Protein AF-A0A291QW53-F1 (afdb_monomer_lite)

pLDDT: mean 85.9, std 10.43, range [48.69, 96.25]

Radius of gyration: 16.15 Å; chains: 1; bounding box: 42×22×46 Å

Organism: NCBI:txid2029983

Structure (mmCIF, N/CA/C/O backbone):
data_AF-A0A291QW53-F1
#
_entry.id   AF-A0A291QW53-F1
#
loop_
_atom_site.group_PDB
_atom_site.id
_atom_site.type_symbol
_atom_site.label_atom_id
_atom_site.label_alt_id
_atom_site.label_comp_id
_atom_site.label_asym_id
_atom_site.label_entity_id
_atom_site.label_seq_id
_atom_site.pdbx_PDB_ins_code
_atom_site.Cartn_x
_atom_site.Cartn_y
_atom_site.Cartn_z
_atom_site.occupancy
_atom_site.B_iso_or_equiv
_atom_site.auth_seq_id
_atom_site.auth_comp_id
_atom_site.auth_asym_id
_atom_site.auth_atom_id
_atom_site.pdbx_PDB_model_num
ATOM 1 N N . MET A 1 1 ? 16.753 6.589 -28.900 1.00 61.84 1 MET A N 1
ATOM 2 C CA . MET A 1 1 ? 18.066 6.987 -28.347 1.00 61.84 1 MET A CA 1
ATOM 3 C C . MET A 1 1 ? 17.967 6.946 -26.827 1.00 61.84 1 MET A C 1
ATOM 5 O O . MET A 1 1 ? 17.089 7.602 -26.283 1.00 61.84 1 MET A O 1
ATOM 9 N N . GLN A 1 2 ? 18.762 6.107 -26.163 1.00 71.12 2 GLN A N 1
ATOM 10 C CA . GLN A 1 2 ? 18.707 5.890 -24.711 1.00 71.12 2 GLN A CA 1
ATOM 11 C C . GLN A 1 2 ? 19.537 6.962 -23.989 1.00 71.12 2 GLN A C 1
ATOM 13 O O . GLN A 1 2 ? 20.646 7.270 -24.418 1.00 71.12 2 GLN A O 1
ATOM 18 N N . MET A 1 3 ? 18.979 7.579 -22.944 1.00 82.88 3 MET A N 1
ATOM 19 C CA . MET A 1 3 ? 19.637 8.672 -22.217 1.00 82.88 3 MET A CA 1
ATOM 20 C C . MET A 1 3 ? 20.830 8.134 -21.403 1.00 82.88 3 MET A C 1
ATOM 22 O O . MET A 1 3 ? 20.677 7.086 -20.768 1.00 82.88 3 MET A O 1
ATOM 26 N N . PRO A 1 4 ? 21.988 8.825 -21.371 1.00 78.69 4 PRO A N 1
ATOM 27 C CA . PRO A 1 4 ? 23.122 8.425 -20.537 1.00 78.69 4 PRO A CA 1
ATOM 28 C C . PRO A 1 4 ? 22.697 8.222 -19.075 1.00 78.69 4 PRO A C 1
ATOM 30 O O . PRO A 1 4 ? 21.986 9.052 -18.512 1.00 78.69 4 PRO A O 1
ATOM 33 N N . GLY A 1 5 ? 23.090 7.096 -18.474 1.00 77.56 5 GLY A N 1
ATOM 34 C CA . GLY A 1 5 ? 22.718 6.725 -17.101 1.00 77.56 5 GLY A CA 1
ATOM 35 C C . GLY A 1 5 ? 21.369 6.008 -16.946 1.00 77.56 5 GLY A C 1
ATOM 36 O O . GLY A 1 5 ? 21.071 5.521 -15.860 1.00 77.56 5 GLY A O 1
ATOM 37 N N . ARG A 1 6 ? 20.558 5.877 -18.006 1.00 75.06 6 ARG A N 1
ATOM 38 C CA . ARG A 1 6 ? 19.321 5.078 -17.978 1.00 75.06 6 ARG A CA 1
ATOM 39 C C . ARG A 1 6 ? 19.558 3.713 -18.602 1.00 75.06 6 ARG A C 1
ATOM 41 O O . ARG A 1 6 ? 19.606 3.588 -19.820 1.00 75.06 6 ARG A O 1
ATOM 48 N N . VAL A 1 7 ? 19.672 2.684 -17.770 1.00 74.81 7 VAL A N 1
ATOM 49 C CA . VAL A 1 7 ? 19.722 1.285 -18.212 1.00 74.81 7 VAL A CA 1
ATOM 50 C C . VAL A 1 7 ? 18.292 0.793 -18.446 1.00 74.81 7 VAL A C 1
ATOM 52 O O . VAL A 1 7 ? 17.396 1.092 -17.660 1.00 74.81 7 VAL A O 1
ATOM 55 N N . PHE A 1 8 ? 18.060 0.074 -19.544 1.00 69.81 8 PHE A N 1
ATOM 56 C CA . PHE A 1 8 ? 16.773 -0.566 -19.807 1.00 69.81 8 PHE A CA 1
ATOM 57 C C . PHE A 1 8 ? 16.73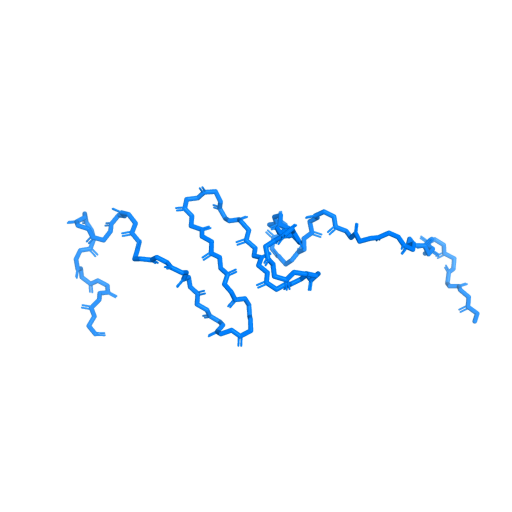1 -1.835 -18.962 1.00 69.81 8 PHE A C 1
ATOM 59 O O . PHE A 1 8 ? 17.534 -2.741 -19.178 1.00 69.81 8 PHE A O 1
ATOM 66 N N . ASN A 1 9 ? 15.841 -1.876 -17.975 1.00 69.06 9 ASN A N 1
ATOM 67 C CA . ASN A 1 9 ? 15.534 -3.103 -17.258 1.00 69.06 9 ASN A CA 1
ATOM 68 C C . ASN A 1 9 ? 14.298 -3.721 -17.919 1.00 69.06 9 ASN A C 1
ATOM 70 O O . ASN A 1 9 ? 13.233 -3.109 -17.917 1.00 69.06 9 ASN A O 1
ATOM 74 N N . GLY A 1 10 ? 14.477 -4.883 -18.549 1.00 65.69 10 GLY A N 1
ATOM 75 C CA . GLY A 1 10 ? 13.399 -5.622 -19.210 1.00 65.69 10 GLY A CA 1
ATOM 76 C C . GLY A 1 10 ? 12.629 -6.565 -18.281 1.00 65.69 10 GLY A C 1
ATOM 77 O O . GLY A 1 10 ? 11.725 -7.246 -18.751 1.00 65.69 10 GLY A O 1
ATOM 78 N N . GLY A 1 11 ? 13.004 -6.647 -17.001 1.00 70.81 11 GLY A N 1
ATOM 79 C CA . GLY A 1 11 ? 12.279 -7.398 -15.980 1.00 70.81 11 GLY A CA 1
ATOM 80 C C . GLY A 1 11 ? 11.321 -6.499 -15.199 1.00 70.81 11 GLY A C 1
ATOM 81 O O . GLY A 1 11 ? 11.568 -5.302 -15.037 1.00 70.81 11 GLY A O 1
ATOM 82 N N . GLY A 1 12 ? 10.231 -7.079 -14.695 1.00 71.75 12 GLY A N 1
ATOM 83 C CA . GLY A 1 12 ? 9.317 -6.384 -13.791 1.00 71.75 12 GLY A CA 1
ATOM 84 C C . GLY A 1 12 ? 10.045 -5.890 -12.536 1.00 71.75 12 GLY A C 1
ATOM 85 O O . GLY A 1 12 ? 10.858 -6.603 -11.944 1.00 71.75 12 GLY A O 1
ATOM 86 N N . PHE A 1 13 ? 9.773 -4.652 -12.120 1.00 80.50 13 PHE A N 1
ATOM 87 C CA . PHE A 1 13 ? 10.324 -4.111 -10.879 1.00 80.50 13 PHE A CA 1
ATOM 88 C C . PHE A 1 13 ? 9.568 -4.690 -9.680 1.00 80.50 13 PHE A C 1
ATOM 90 O O . PHE A 1 13 ? 8.338 -4.620 -9.620 1.00 80.50 13 PHE A O 1
ATOM 97 N N . ARG A 1 14 ? 10.315 -5.217 -8.700 1.00 86.06 14 ARG A N 1
ATOM 98 C CA . ARG A 1 14 ? 9.743 -5.726 -7.445 1.00 86.06 14 ARG A CA 1
ATOM 99 C C . ARG A 1 14 ? 9.020 -4.635 -6.659 1.00 86.06 14 ARG A C 1
ATOM 101 O O . ARG A 1 14 ? 7.968 -4.894 -6.102 1.00 86.06 14 ARG A O 1
ATOM 108 N N . TYR A 1 15 ? 9.566 -3.422 -6.635 1.00 90.38 15 TYR A N 1
ATOM 109 C CA . TYR A 1 15 ? 8.985 -2.286 -5.923 1.00 90.38 15 TYR A CA 1
ATOM 110 C C . TYR A 1 15 ? 8.413 -1.264 -6.899 1.00 90.38 15 TYR A C 1
ATOM 112 O O . TYR A 1 15 ? 8.991 -1.013 -7.960 1.00 90.38 15 TYR A O 1
ATOM 120 N N . GLY A 1 16 ? 7.290 -0.666 -6.515 1.00 87.00 16 GLY A N 1
ATOM 121 C CA . GLY A 1 16 ? 6.540 0.281 -7.319 1.00 87.00 16 GLY A CA 1
ATOM 122 C C . GLY A 1 16 ? 6.233 1.582 -6.590 1.00 87.00 16 GLY A C 1
ATOM 123 O O . GLY A 1 16 ? 7.112 2.249 -6.040 1.00 87.00 16 GLY A O 1
ATOM 124 N N . PHE A 1 17 ? 4.965 1.979 -6.642 1.00 87.69 17 PHE A N 1
ATOM 125 C CA . PHE A 1 17 ? 4.492 3.231 -6.064 1.00 87.69 17 PHE A CA 1
ATOM 126 C C . PHE A 1 17 ? 4.755 3.288 -4.551 1.00 87.69 17 PHE A C 1
ATOM 128 O O . PHE A 1 17 ? 4.597 2.297 -3.844 1.00 87.69 17 PHE A O 1
ATOM 135 N N . ASN A 1 18 ? 5.187 4.451 -4.052 1.00 91.19 18 ASN A N 1
ATOM 136 C CA . ASN A 1 18 ? 5.550 4.667 -2.643 1.00 91.19 18 ASN A CA 1
ATOM 137 C C . ASN A 1 18 ? 6.520 3.620 -2.054 1.00 91.19 18 ASN A C 1
ATOM 139 O O . ASN A 1 18 ? 6.507 3.376 -0.847 1.00 91.19 18 ASN A O 1
ATOM 143 N N . GLY A 1 19 ? 7.347 2.988 -2.895 1.00 91.25 19 GLY A N 1
ATOM 144 C CA . GLY A 1 19 ? 8.303 1.964 -2.470 1.00 91.25 19 GLY A CA 1
ATOM 145 C C . GLY A 1 19 ? 7.668 0.650 -2.009 1.00 91.25 19 GLY A C 1
ATOM 146 O O . GLY A 1 19 ? 8.367 -0.166 -1.417 1.00 91.25 19 GLY A O 1
ATOM 147 N N . GLN A 1 20 ? 6.373 0.443 -2.260 1.00 93.50 20 GLN A N 1
ATOM 148 C CA . GLN A 1 20 ? 5.681 -0.793 -1.897 1.00 93.50 20 GLN A CA 1
ATOM 149 C C . GLN A 1 20 ? 5.973 -1.904 -2.901 1.00 93.50 20 GLN A C 1
ATOM 151 O O . GLN A 1 20 ? 6.242 -1.638 -4.076 1.00 93.50 20 GLN A O 1
ATOM 156 N N . GLU A 1 21 ? 5.949 -3.148 -2.433 1.00 93.00 21 GLU A N 1
ATOM 157 C CA . GLU A 1 21 ? 6.187 -4.318 -3.275 1.00 93.00 21 GLU A CA 1
ATOM 158 C C . GLU A 1 21 ? 4.988 -4.561 -4.199 1.00 93.00 21 GLU A C 1
ATOM 160 O O . GLU A 1 21 ? 3.837 -4.515 -3.767 1.00 93.00 21 GLU A O 1
ATOM 165 N N . ASN A 1 22 ? 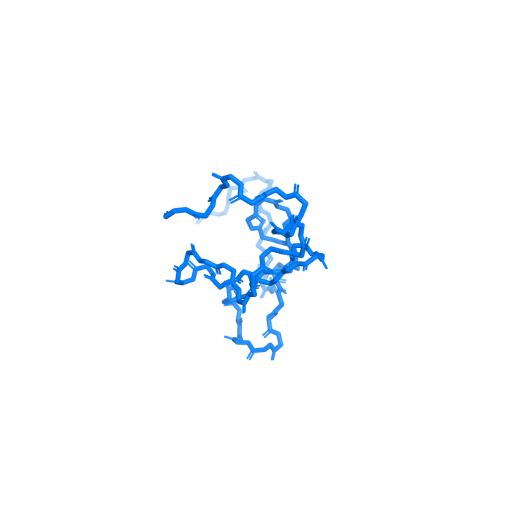5.257 -4.809 -5.479 1.00 92.31 22 ASN A N 1
ATOM 166 C CA . ASN A 1 22 ? 4.255 -5.249 -6.436 1.00 92.31 22 ASN A CA 1
ATOM 167 C C . ASN A 1 22 ? 4.096 -6.768 -6.332 1.00 92.31 22 ASN A C 1
ATOM 169 O O . ASN A 1 22 ? 4.991 -7.522 -6.722 1.00 92.31 22 ASN A O 1
ATOM 173 N N . ASP A 1 23 ? 2.934 -7.210 -5.866 1.00 90.81 23 ASP A N 1
ATOM 174 C CA . ASP A 1 23 ? 2.582 -8.626 -5.813 1.00 90.81 23 ASP A CA 1
ATOM 175 C C . ASP A 1 23 ? 2.010 -9.072 -7.168 1.00 90.81 23 ASP A C 1
ATOM 177 O O . ASP A 1 23 ? 0.799 -9.114 -7.414 1.00 90.81 23 ASP A O 1
ATOM 181 N N . ASN A 1 24 ? 2.928 -9.342 -8.093 1.00 88.56 24 ASN A N 1
ATOM 182 C CA . ASN A 1 24 ? 2.601 -9.644 -9.483 1.00 88.56 24 ASN A CA 1
ATOM 183 C C . ASN A 1 24 ? 2.068 -11.075 -9.686 1.00 88.56 24 ASN A C 1
ATOM 185 O O . ASN A 1 24 ? 1.554 -11.376 -10.765 1.00 88.56 24 ASN A O 1
ATOM 189 N N . GLU A 1 25 ? 2.161 -11.952 -8.681 1.00 87.56 25 GLU A N 1
ATOM 190 C CA . GLU A 1 25 ? 1.733 -13.354 -8.785 1.00 87.56 25 GLU A CA 1
ATOM 191 C C . GLU A 1 25 ? 0.204 -13.506 -8.744 1.00 87.56 25 GLU A C 1
ATOM 193 O O . GLU A 1 25 ? -0.344 -14.448 -9.315 1.00 87.56 25 GLU A O 1
ATOM 198 N N . VAL A 1 26 ? -0.507 -12.558 -8.122 1.00 84.88 26 VAL A N 1
ATOM 199 C CA . VAL A 1 26 ? -1.958 -12.669 -7.892 1.00 84.88 26 VAL A CA 1
ATOM 200 C C . VAL A 1 26 ? -2.785 -12.117 -9.055 1.00 84.88 26 VAL A C 1
ATOM 202 O O . VAL A 1 26 ? -3.776 -12.724 -9.462 1.00 84.88 26 VAL A O 1
ATOM 205 N N . LYS A 1 27 ? -2.425 -10.940 -9.581 1.00 86.56 27 LYS A N 1
ATOM 206 C CA . LYS A 1 27 ? -3.228 -10.203 -10.585 1.00 86.56 27 LYS A CA 1
ATOM 207 C C . LYS A 1 27 ? -2.424 -9.772 -11.813 1.00 86.56 27 LYS A C 1
ATOM 209 O O . LYS A 1 27 ? -2.887 -8.926 -12.584 1.00 86.56 27 LYS A O 1
ATOM 214 N N . GLY A 1 28 ? -1.236 -10.338 -12.001 1.00 85.94 28 GLY A N 1
ATOM 215 C CA . GLY A 1 28 ? -0.287 -9.882 -13.007 1.00 85.94 28 GLY A CA 1
ATOM 216 C C . GLY A 1 28 ? 0.372 -8.560 -12.620 1.00 85.94 28 GLY A C 1
ATOM 217 O O . GLY A 1 28 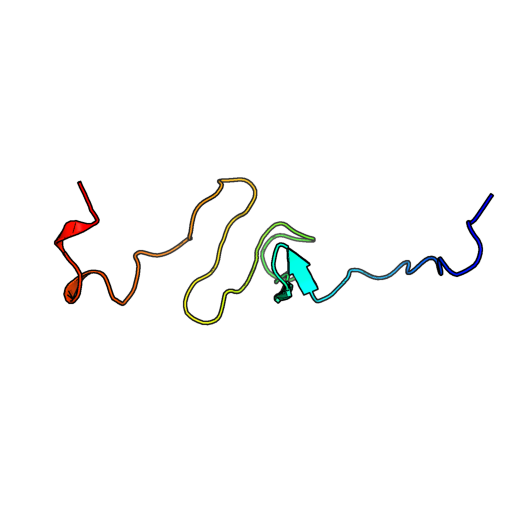? 0.153 -8.022 -11.533 1.00 85.94 28 GLY A O 1
ATOM 218 N N . GLU A 1 29 ? 1.194 -8.039 -13.527 1.00 86.69 29 GLU A N 1
ATOM 219 C CA . GLU A 1 29 ? 2.077 -6.923 -13.210 1.00 86.69 29 GLU A CA 1
ATOM 220 C C . GLU A 1 29 ? 1.325 -5.657 -12.773 1.00 86.69 29 GLU A C 1
ATOM 222 O O . GLU A 1 29 ? 0.376 -5.227 -13.429 1.00 86.69 29 GLU A O 1
ATOM 227 N N . TRP A 1 30 ? 1.792 -5.044 -11.680 1.00 84.56 30 TRP A N 1
ATOM 228 C CA . TRP A 1 30 ? 1.353 -3.733 -11.171 1.00 84.56 30 TRP A CA 1
ATOM 229 C C . TRP A 1 30 ? -0.090 -3.652 -10.659 1.00 84.56 30 TRP A C 1
ATOM 231 O O . TRP A 1 30 ? -0.547 -2.572 -10.285 1.00 84.56 30 TRP A O 1
ATOM 241 N N . ASN A 1 31 ? -0.813 -4.770 -10.600 1.00 91.50 31 ASN A N 1
ATOM 242 C CA . ASN A 1 31 ? -2.235 -4.786 -10.245 1.00 91.50 31 ASN A CA 1
ATOM 243 C C . ASN A 1 31 ? -2.507 -5.045 -8.760 1.00 91.50 31 ASN A C 1
ATOM 245 O O . ASN A 1 31 ? -3.668 -5.118 -8.344 1.00 91.50 31 ASN A O 1
ATOM 249 N N . GLN A 1 32 ? -1.454 -5.185 -7.962 1.00 93.44 32 GLN A N 1
ATOM 250 C CA . GLN A 1 32 ? -1.542 -5.396 -6.529 1.00 93.44 32 GLN A CA 1
ATOM 251 C C . GLN A 1 32 ? -0.275 -4.881 -5.850 1.00 93.44 32 GLN A C 1
ATOM 253 O O . GLN A 1 32 ? 0.827 -5.139 -6.328 1.00 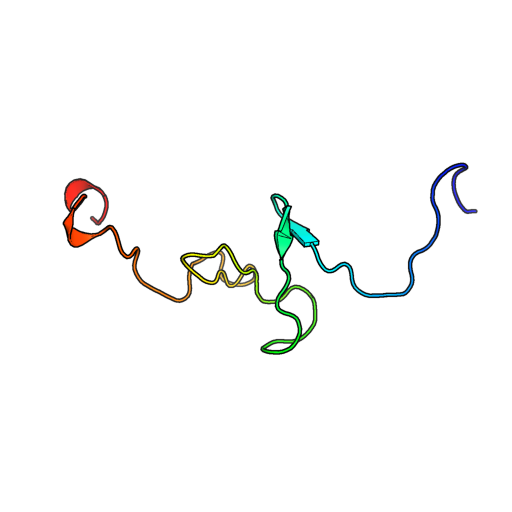93.44 32 GLN A O 1
ATOM 258 N N . GLN A 1 33 ? -0.439 -4.150 -4.750 1.00 94.62 33 GLN A N 1
ATOM 259 C CA . GLN A 1 33 ? 0.675 -3.670 -3.933 1.00 94.62 33 GLN A CA 1
ATOM 260 C C . GLN A 1 33 ? 0.525 -4.153 -2.496 1.00 94.62 33 GLN A C 1
ATOM 262 O O . GLN A 1 33 ? -0.549 -4.002 -1.903 1.00 94.62 33 GLN A O 1
ATOM 267 N N . ASP A 1 34 ? 1.602 -4.696 -1.943 1.00 93.69 34 ASP A N 1
ATOM 268 C CA . ASP A 1 34 ? 1.680 -5.099 -0.545 1.00 93.69 34 ASP A CA 1
ATOM 269 C C . ASP A 1 34 ? 2.208 -3.941 0.318 1.00 93.69 34 ASP A C 1
ATOM 271 O O . ASP A 1 34 ? 3.322 -3.460 0.116 1.00 93.69 34 ASP A O 1
ATOM 275 N N . TYR A 1 35 ? 1.384 -3.490 1.271 1.00 94.19 35 TYR A N 1
ATOM 276 C CA . TYR A 1 35 ? 1.715 -2.466 2.272 1.00 94.19 35 TYR A CA 1
ATOM 277 C C . TYR A 1 35 ? 2.053 -3.083 3.646 1.00 94.19 35 TYR A C 1
ATOM 279 O O . TYR A 1 35 ? 2.025 -2.402 4.675 1.00 94.19 35 TYR A O 1
ATOM 287 N N . GLY A 1 36 ? 2.301 -4.392 3.700 1.00 93.81 36 GLY A N 1
ATOM 288 C CA . GLY A 1 36 ? 2.622 -5.173 4.892 1.00 93.81 36 GLY A CA 1
ATOM 289 C C . GLY A 1 36 ? 1.394 -5.527 5.731 1.00 93.81 36 GLY A C 1
ATOM 290 O O . GLY A 1 36 ? 1.123 -6.694 5.992 1.00 93.81 36 GLY A O 1
ATOM 291 N N . MET A 1 37 ? 0.617 -4.528 6.160 1.00 94.25 37 MET A N 1
ATOM 292 C CA . MET A 1 37 ? -0.604 -4.761 6.955 1.00 94.25 37 MET A CA 1
ATOM 293 C C . MET A 1 37 ? -1.849 -4.981 6.092 1.00 94.25 37 MET A C 1
ATOM 295 O O . MET A 1 37 ? -2.855 -5.517 6.559 1.00 94.25 37 MET A O 1
ATOM 299 N N . ARG A 1 38 ? -1.817 -4.492 4.851 1.00 95.94 38 ARG A N 1
ATOM 300 C CA . ARG A 1 38 ? -2.934 -4.538 3.910 1.00 95.94 38 ARG A CA 1
ATOM 301 C C . ARG A 1 38 ? -2.421 -4.631 2.485 1.00 95.94 38 ARG A C 1
ATOM 303 O O . ARG A 1 38 ? -1.320 -4.192 2.17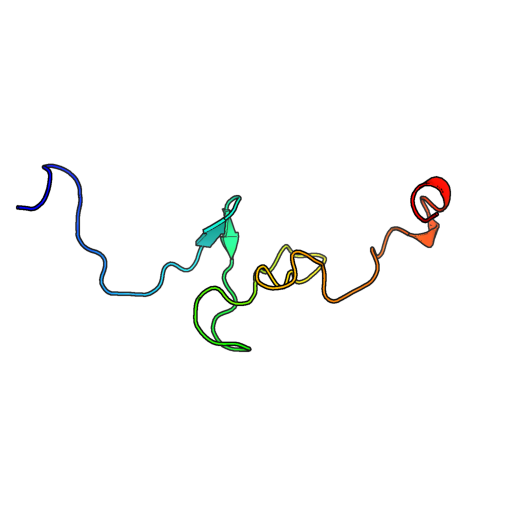8 1.00 95.94 38 ARG A O 1
ATOM 310 N N . VAL A 1 39 ? -3.298 -5.101 1.608 1.00 96.25 39 VAL A N 1
ATOM 311 C CA . VAL A 1 39 ? -3.054 -5.186 0.171 1.00 96.25 39 VAL A CA 1
ATOM 312 C C . VAL A 1 39 ? -3.907 -4.149 -0.555 1.00 96.25 39 VAL A C 1
ATOM 314 O O . VAL A 1 39 ? -5.112 -4.049 -0.306 1.00 96.25 39 VAL A O 1
ATOM 317 N N . CYS A 1 40 ? -3.291 -3.372 -1.443 1.00 95.06 40 CYS A N 1
ATOM 318 C CA . CYS A 1 40 ? -3.944 -2.342 -2.247 1.00 95.06 40 CYS A CA 1
ATOM 319 C C . CYS A 1 40 ? -4.175 -2.833 -3.682 1.00 95.06 40 CYS A C 1
ATOM 321 O O . CYS A 1 40 ? -3.283 -3.425 -4.290 1.00 95.06 40 CYS A O 1
ATOM 323 N N . ASP A 1 41 ? -5.361 -2.565 -4.237 1.00 94.44 41 ASP A N 1
ATOM 324 C CA . ASP A 1 41 ? -5.621 -2.694 -5.673 1.00 94.44 41 ASP A CA 1
ATOM 325 C C . ASP A 1 41 ? -5.567 -1.295 -6.307 1.00 94.44 41 ASP A C 1
ATOM 327 O O . ASP A 1 41 ? -6.525 -0.522 -6.171 1.00 94.44 41 ASP A O 1
ATOM 331 N N . PRO A 1 42 ? -4.463 -0.933 -6.987 1.00 91.69 42 PRO A N 1
ATOM 332 C CA . PRO A 1 42 ? -4.275 0.412 -7.523 1.00 91.69 42 PRO A CA 1
ATOM 333 C C . PRO A 1 42 ? -5.287 0.760 -8.618 1.00 91.69 42 PRO A C 1
ATOM 335 O O . PRO A 1 42 ? -5.574 1.935 -8.823 1.00 91.69 42 PRO A O 1
ATOM 338 N N . ARG A 1 43 ? -5.890 -0.237 -9.280 1.00 91.94 43 ARG A N 1
ATOM 339 C CA . ARG A 1 43 ? -6.919 -0.006 -10.308 1.00 91.94 43 ARG A CA 1
ATOM 340 C C . ARG A 1 43 ? -8.228 0.486 -9.701 1.00 91.94 43 ARG A C 1
ATOM 342 O O . ARG A 1 43 ? -8.980 1.202 -10.351 1.00 91.94 43 ARG A O 1
ATOM 349 N N . LEU A 1 44 ? -8.504 0.069 -8.466 1.00 93.56 44 LEU A N 1
ATOM 350 C CA . LEU A 1 44 ? -9.676 0.488 -7.699 1.00 93.56 44 LEU A CA 1
ATOM 351 C C . LEU A 1 44 ? -9.375 1.661 -6.759 1.00 93.56 44 LEU A C 1
ATOM 353 O O . LEU A 1 44 ? -10.307 2.229 -6.196 1.00 93.56 44 LEU A O 1
ATOM 357 N N . GLY A 1 45 ? -8.098 1.987 -6.545 1.00 92.00 45 GLY A N 1
ATOM 358 C CA . GLY A 1 45 ? -7.676 3.023 -5.605 1.00 92.00 45 GLY A CA 1
ATOM 359 C C . GLY A 1 45 ? -8.056 2.716 -4.153 1.00 92.00 45 GLY A C 1
ATOM 360 O O . GLY A 1 45 ? -8.338 3.641 -3.396 1.00 92.00 45 GLY A O 1
ATOM 361 N N . ARG A 1 46 ? -8.120 1.433 -3.759 1.00 93.00 46 ARG A N 1
ATOM 362 C CA . ARG A 1 46 ? -8.550 1.033 -2.408 1.00 93.00 46 ARG A CA 1
ATOM 363 C C . ARG A 1 46 ? -7.833 -0.207 -1.878 1.00 93.00 46 ARG A C 1
ATOM 365 O O . ARG A 1 46 ? -7.366 -1.051 -2.644 1.00 93.00 46 ARG A O 1
ATOM 372 N N . PHE A 1 47 ? -7.845 -0.360 -0.554 1.00 94.94 47 PHE A N 1
ATOM 373 C CA . PHE A 1 47 ? -7.421 -1.591 0.111 1.00 94.94 47 PHE A CA 1
ATOM 374 C C . PHE A 1 47 ? -8.456 -2.713 -0.046 1.00 94.94 47 PHE A C 1
ATOM 376 O O . PHE A 1 47 ? -9.665 -2.478 -0.104 1.00 94.94 47 PHE A O 1
ATOM 383 N N . LEU A 1 48 ? -7.964 -3.950 -0.108 1.00 94.38 48 LEU A N 1
ATOM 384 C CA . LEU A 1 48 ? -8.780 -5.165 -0.195 1.00 94.38 48 LEU A CA 1
ATOM 385 C C . LEU A 1 48 ? -9.346 -5.609 1.163 1.00 94.38 48 LEU A C 1
ATOM 387 O O . LEU A 1 48 ? -10.145 -6.541 1.216 1.00 94.38 48 LEU A O 1
ATOM 391 N N . SER A 1 49 ? -8.955 -4.939 2.247 1.00 94.06 49 SER A N 1
ATOM 392 C CA . SER A 1 49 ? -9.402 -5.199 3.613 1.00 94.06 49 SER A CA 1
ATOM 393 C C . SER A 1 49 ? -9.697 -3.901 4.368 1.00 94.06 49 SER A C 1
ATOM 395 O O . SER A 1 49 ? -9.183 -2.825 4.045 1.00 94.06 49 SER A O 1
ATOM 397 N N . VAL A 1 50 ? -10.533 -4.023 5.399 1.00 93.31 50 VAL A N 1
ATOM 398 C CA . VAL A 1 50 ? -10.738 -2.977 6.409 1.00 93.31 50 VAL A CA 1
ATOM 399 C C . VAL A 1 50 ? -9.437 -2.772 7.193 1.00 93.31 50 VAL A C 1
ATOM 401 O O . VAL A 1 50 ? -8.668 -3.716 7.379 1.00 93.31 50 VAL A O 1
ATOM 404 N N . ASP A 1 51 ? -9.173 -1.539 7.633 1.00 93.00 51 ASP A N 1
ATOM 405 C CA . ASP A 1 51 ? -7.993 -1.230 8.446 1.00 93.00 51 ASP A CA 1
ATOM 406 C C . ASP A 1 51 ? -7.994 -2.062 9.743 1.00 93.00 51 ASP A C 1
ATOM 408 O O . ASP A 1 51 ? -8.984 -1.997 10.479 1.00 93.00 51 ASP A O 1
ATOM 412 N N . PRO A 1 52 ? -6.936 -2.828 10.067 1.00 93.38 52 PRO A N 1
ATOM 413 C CA . PRO A 1 52 ? -6.888 -3.590 11.316 1.00 93.38 52 PRO A CA 1
ATOM 414 C C . PRO A 1 52 ? -7.013 -2.704 12.567 1.00 93.38 52 PRO A C 1
ATOM 416 O O . PRO A 1 52 ? -7.542 -3.162 13.578 1.00 93.38 52 PRO A O 1
ATOM 419 N N . LEU A 1 53 ? -6.621 -1.427 12.491 1.00 93.00 53 LEU A N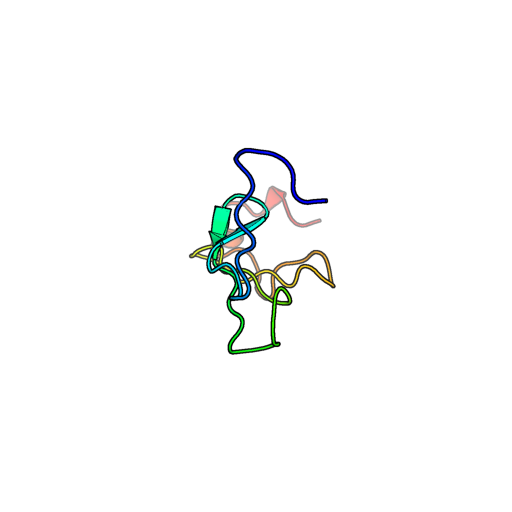 1
ATOM 420 C CA . LEU A 1 53 ? -6.740 -0.465 13.592 1.00 93.00 53 LEU A CA 1
ATOM 421 C C . LEU A 1 53 ? -8.111 0.228 13.648 1.00 93.00 53 LEU A C 1
ATOM 423 O O . LEU A 1 53 ? -8.345 1.073 14.508 1.00 93.00 53 LEU A O 1
ATOM 427 N N . THR A 1 54 ? -9.059 -0.147 12.782 1.00 92.81 54 THR A N 1
ATOM 428 C CA . THR A 1 54 ? -10.412 0.442 12.743 1.00 92.81 54 THR A CA 1
ATOM 429 C C . THR A 1 54 ? -11.084 0.473 14.117 1.00 92.81 54 THR A C 1
ATOM 431 O O . THR A 1 54 ? -11.730 1.455 14.471 1.00 92.81 54 THR A O 1
ATOM 434 N N . ARG A 1 55 ? -10.937 -0.596 14.910 1.00 90.62 55 ARG A N 1
ATOM 435 C CA . ARG A 1 55 ? -11.561 -0.685 16.241 1.00 90.62 55 ARG A CA 1
ATOM 436 C C . ARG A 1 55 ? -10.958 0.296 17.246 1.00 90.62 55 ARG A C 1
ATOM 438 O O . ARG A 1 55 ? -11.657 0.716 18.160 1.00 90.62 55 ARG A O 1
ATOM 445 N N . GLU A 1 56 ? -9.683 0.628 17.084 1.00 92.75 56 GLU A N 1
ATOM 446 C CA . GLU A 1 56 ? -8.960 1.570 17.942 1.00 92.75 56 GLU A CA 1
ATOM 447 C C . GLU A 1 56 ? -9.238 3.023 17.533 1.00 92.75 56 GLU A C 1
ATOM 449 O O . GLU A 1 56 ? -9.269 3.911 18.384 1.00 92.75 56 GLU A O 1
ATOM 454 N N . TYR A 1 57 ? -9.532 3.257 16.249 1.00 90.44 57 TYR A N 1
ATOM 455 C CA . TYR A 1 57 ? -9.795 4.582 15.680 1.00 90.44 57 TYR A CA 1
ATOM 456 C C . TYR A 1 57 ? -11.166 4.656 14.977 1.00 90.44 57 TYR A C 1
ATOM 458 O O . TYR A 1 57 ? -11.234 4.870 13.764 1.00 90.44 57 TYR A O 1
ATOM 466 N N . PRO A 1 58 ? -12.287 4.539 15.717 1.00 85.12 58 PRO A N 1
ATOM 467 C CA . PRO A 1 58 ? -13.630 4.466 15.131 1.00 85.12 58 PRO A CA 1
ATOM 468 C C . PRO A 1 58 ? -14.104 5.774 14.473 1.00 85.12 58 PRO A C 1
ATOM 470 O O . PRO A 1 58 ? -15.067 5.772 13.714 1.00 85.12 58 PRO A O 1
ATOM 473 N N . TRP A 1 59 ? -13.435 6.898 14.738 1.00 83.50 59 TRP A N 1
ATOM 474 C CA . TRP A 1 59 ? -13.846 8.234 14.290 1.00 83.50 59 TRP A CA 1
ATOM 475 C C . TRP A 1 59 ? -13.664 8.484 12.781 1.00 83.50 59 TRP A C 1
ATOM 477 O O . TRP A 1 59 ? -14.191 9.465 12.263 1.00 83.50 59 TRP A O 1
ATOM 487 N N . GLY A 1 60 ? -12.900 7.633 12.085 1.00 66.69 60 GLY A N 1
ATOM 488 C CA . GLY A 1 60 ? -12.494 7.830 10.686 1.00 66.69 60 GLY A CA 1
ATOM 489 C C . GLY A 1 60 ? -13.361 7.138 9.629 1.00 66.69 60 GLY A C 1
ATOM 490 O O . GLY A 1 60 ? -13.050 7.248 8.447 1.00 66.69 60 GLY A O 1
ATOM 491 N N . ILE A 1 61 ? -14.415 6.418 10.026 1.00 62.16 61 ILE A N 1
ATOM 492 C CA . ILE A 1 61 ? -15.330 5.722 9.111 1.00 62.16 61 ILE A CA 1
ATOM 493 C C . ILE A 1 61 ? -16.717 6.352 9.269 1.00 62.16 61 ILE A C 1
ATOM 495 O O . ILE A 1 61 ? -17.498 5.925 10.115 1.00 62.16 61 ILE A O 1
ATOM 499 N N . ASN A 1 62 ? -17.000 7.395 8.492 1.00 48.69 62 ASN A N 1
ATOM 500 C CA . ASN A 1 62 ? -18.363 7.859 8.218 1.00 48.69 62 ASN A CA 1
ATOM 501 C C . ASN A 1 62 ? -18.609 7.783 6.715 1.00 48.69 62 ASN A C 1
ATOM 503 O O . ASN A 1 62 ? -17.686 8.177 5.965 1.00 48.69 62 ASN A O 1
#

Foldseek 3Di:
DDDPPDDDDPDADQADPPRFGFPCVPPHGPQWTDPPQFIDGVVVPDTPDDRPCCVVPVPPDD

Secondary structure (DSSP, 8-state):
-PPTT-----SPPSB-GGG-EE-HHHHSTTS-EE-SS-EEETTTTEESS--GGGGT-GGG--

Sequence (62 aa):
MQMPGRVFNGGGFRYGFNGQENDNEVKGEWNQQDYGMRVCDPRLGRFLSVDPLTREYPWGIN